Protein AF-A0A1Z5RJE6-F1 (afdb_monomer)

Sequence (119 aa):
MARGSETLDHILLGCCFSQEVWHLCLGRVHLNLDTRLGERSALEWWIHSRKAVPKFFRRGFDSYVLLVGWSLWKERNARTFQARATGAQRLAALIKDEANVWCEAGNGHLATLLARATA

Secondary structure (DSSP, 8-state):
-------HHIIIIISHHHHHHHHHHHHTTT-------SS--HHHHHHHHHHHS-GGGHHHHHHHHHHHHHHHHHHHHHHHHS-----HHHHHHHHHHHHHHHHHTT-HHHHHHHGGG--

Structure (mmCIF, N/CA/C/O backbone):
data_AF-A0A1Z5RJE6-F1
#
_entry.id   AF-A0A1Z5RJE6-F1
#
loop_
_atom_site.group_PDB
_atom_site.id
_atom_site.type_symbol
_atom_site.label_atom_id
_atom_site.label_alt_id
_atom_site.label_comp_id
_atom_site.label_asym_id
_atom_site.label_entity_id
_atom_site.label_seq_id
_atom_site.pdbx_PDB_ins_code
_atom_site.Cartn_x
_atom_site.Cartn_y
_atom_site.Cartn_z
_atom_site.occupancy
_atom_site.B_iso_or_equiv
_atom_site.auth_seq_id
_atom_site.auth_comp_id
_atom_site.auth_asym_id
_atom_site.auth_atom_id
_atom_site.pdbx_PDB_model_num
ATOM 1 N N . MET A 1 1 ? 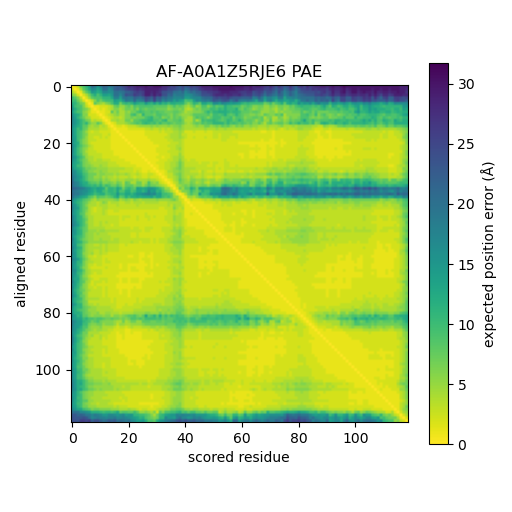-4.105 7.538 30.203 1.00 37.50 1 MET A N 1
ATOM 2 C CA . MET A 1 1 ? -3.598 6.964 28.937 1.00 37.50 1 MET A CA 1
ATOM 3 C C . MET A 1 1 ? -3.793 8.002 27.845 1.00 37.50 1 MET A C 1
ATOM 5 O O . MET A 1 1 ? -4.906 8.160 27.360 1.00 37.50 1 MET A O 1
ATOM 9 N N . ALA A 1 2 ? -2.763 8.798 27.557 1.00 32.44 2 ALA A N 1
ATOM 10 C CA . ALA A 1 2 ? -2.843 9.824 26.523 1.00 32.44 2 ALA A CA 1
ATOM 11 C C . ALA A 1 2 ? -3.042 9.141 25.162 1.00 32.44 2 ALA A C 1
ATOM 13 O O . ALA A 1 2 ? -2.237 8.296 24.773 1.00 32.44 2 ALA A O 1
ATOM 14 N N . ARG A 1 3 ? -4.130 9.475 24.460 1.00 45.09 3 ARG A N 1
ATOM 15 C CA . ARG A 1 3 ? -4.279 9.166 23.036 1.00 45.09 3 ARG A CA 1
ATOM 16 C C . ARG A 1 3 ? -3.180 9.952 22.321 1.00 45.09 3 ARG A C 1
ATOM 18 O O . ARG A 1 3 ? -3.306 11.165 22.184 1.00 45.09 3 ARG A O 1
ATOM 25 N N . GLY A 1 4 ? -2.074 9.293 21.971 1.00 50.75 4 GLY A N 1
ATOM 26 C CA . GLY A 1 4 ? -1.045 9.901 21.127 1.00 50.75 4 GLY A CA 1
ATOM 27 C C . GLY A 1 4 ? -1.708 10.434 19.860 1.00 50.75 4 GLY A C 1
ATOM 28 O O . GLY A 1 4 ? -2.640 9.800 19.361 1.00 50.75 4 GLY A O 1
ATOM 29 N N . SER A 1 5 ? -1.303 11.617 19.392 1.00 51.00 5 SER A N 1
ATOM 30 C CA . SER A 1 5 ? -1.891 12.208 18.190 1.00 51.00 5 SER A CA 1
ATOM 31 C C . SER A 1 5 ? -1.836 11.179 17.064 1.00 51.00 5 SER A C 1
ATOM 33 O O . SER A 1 5 ? -0.746 10.724 16.717 1.00 51.00 5 SER A O 1
ATOM 35 N N . GLU A 1 6 ? -2.989 10.779 16.528 1.00 58.91 6 GLU A N 1
ATOM 36 C CA . GLU A 1 6 ? -3.043 9.911 15.355 1.00 58.91 6 GLU A CA 1
ATOM 37 C C . GLU A 1 6 ? -2.470 10.684 14.170 1.00 58.91 6 GLU A C 1
ATOM 39 O O . GLU A 1 6 ? -3.170 11.425 13.483 1.00 58.91 6 GLU A O 1
ATOM 44 N N . THR A 1 7 ? -1.161 10.571 13.975 1.00 73.12 7 THR A N 1
ATOM 45 C CA . THR A 1 7 ? -0.483 11.155 12.829 1.00 73.12 7 THR A CA 1
ATOM 46 C C . THR A 1 7 ? -0.775 10.315 11.592 1.00 73.12 7 THR A C 1
ATOM 48 O O . THR A 1 7 ? -1.135 9.135 11.672 1.00 73.12 7 THR A O 1
ATOM 51 N N . LEU A 1 8 ? -0.597 10.921 10.420 1.00 74.38 8 LEU A N 1
ATOM 52 C CA . LEU A 1 8 ? -0.664 10.228 9.134 1.00 74.38 8 LEU A CA 1
ATOM 53 C C . LEU A 1 8 ? 0.224 8.967 9.131 1.00 74.38 8 LEU A C 1
ATOM 55 O O . LEU A 1 8 ? -0.173 7.938 8.590 1.00 74.38 8 LEU A O 1
ATOM 59 N N . ASP A 1 9 ? 1.358 9.007 9.831 1.00 79.50 9 ASP A N 1
ATOM 60 C CA . ASP A 1 9 ? 2.249 7.860 10.030 1.00 79.50 9 ASP A CA 1
ATOM 61 C C . ASP A 1 9 ? 1.564 6.717 10.790 1.00 79.50 9 ASP A C 1
ATOM 63 O O . ASP A 1 9 ? 1.599 5.563 10.353 1.00 79.50 9 ASP A O 1
ATOM 67 N N . HIS A 1 10 ? 0.869 7.027 11.890 1.00 73.44 10 HIS A N 1
ATOM 68 C CA . HIS A 1 10 ? 0.159 6.020 12.677 1.00 73.44 10 HIS A CA 1
ATOM 69 C C . HIS A 1 10 ? -0.956 5.337 11.873 1.00 73.44 10 HIS A C 1
ATOM 71 O O . HIS A 1 10 ? -1.086 4.111 11.909 1.00 73.44 10 HIS A O 1
ATOM 77 N N . ILE A 1 11 ? -1.720 6.119 11.105 1.00 74.38 11 ILE A N 1
ATOM 78 C CA . ILE A 1 11 ? -2.820 5.612 10.273 1.00 74.38 11 ILE A CA 1
ATOM 79 C C . ILE A 1 11 ? -2.281 4.744 9.133 1.00 74.38 11 ILE A C 1
ATOM 81 O O . ILE A 1 11 ? -2.808 3.660 8.877 1.00 74.38 11 ILE A O 1
ATOM 85 N N . LEU A 1 12 ? -1.234 5.196 8.443 1.00 77.94 12 LEU A N 1
ATOM 86 C CA . LEU A 1 12 ? -0.763 4.521 7.238 1.00 77.94 12 LEU A CA 1
ATOM 87 C C . LEU A 1 12 ? 0.111 3.306 7.524 1.00 77.94 12 LEU A C 1
ATOM 89 O O . LEU A 1 12 ? 0.038 2.348 6.765 1.00 77.94 12 LEU A O 1
ATOM 93 N N . LEU A 1 13 ? 0.930 3.312 8.574 1.00 76.44 13 LEU A N 1
ATOM 94 C CA . LEU A 1 13 ? 1.924 2.252 8.797 1.00 76.44 13 LEU A CA 1
ATOM 95 C C . LEU A 1 13 ? 2.101 1.871 10.280 1.00 76.44 13 LEU A C 1
ATOM 97 O O . LEU A 1 13 ? 2.708 0.843 10.582 1.00 76.44 13 LEU A O 1
ATOM 101 N N . GLY A 1 14 ? 1.603 2.680 11.220 1.00 77.00 14 GLY A N 1
ATOM 102 C CA . GLY A 1 14 ? 1.930 2.522 12.643 1.00 77.00 14 GLY A CA 1
ATOM 103 C C . GLY A 1 14 ? 1.070 1.519 13.403 1.00 77.00 14 GLY A C 1
ATOM 104 O O . GLY A 1 14 ? 1.519 0.998 14.420 1.00 77.00 14 GL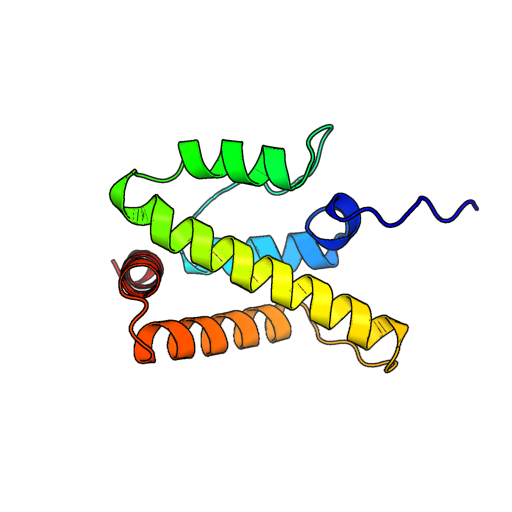Y A O 1
ATOM 105 N N . CYS A 1 15 ? -0.145 1.221 12.937 1.00 85.44 15 CYS A N 1
ATOM 106 C CA . CYS A 1 15 ? -0.996 0.215 13.577 1.00 85.44 15 CYS A CA 1
ATOM 107 C C . CYS A 1 15 ? -0.822 -1.183 12.955 1.00 85.44 15 CYS A C 1
ATOM 109 O O . CYS A 1 15 ? -0.590 -1.316 11.751 1.00 85.44 15 CYS A O 1
ATOM 111 N N . CYS A 1 16 ? -0.995 -2.239 13.762 1.00 88.25 16 CYS A N 1
ATOM 112 C CA . CYS A 1 16 ? -0.849 -3.634 13.320 1.00 88.25 16 CYS A CA 1
ATOM 113 C C . CYS A 1 16 ? -1.750 -3.970 12.123 1.00 88.25 16 CYS A C 1
ATOM 115 O O . CYS A 1 16 ? -1.338 -4.693 11.222 1.00 88.25 16 CYS A O 1
ATOM 117 N N . PHE A 1 17 ? -2.958 -3.398 12.090 1.00 90.56 17 PHE A N 1
ATOM 118 C CA . PHE A 1 17 ? -3.891 -3.574 10.979 1.00 90.56 17 PHE A CA 1
ATOM 119 C C . PHE A 1 17 ? -3.321 -3.033 9.662 1.00 90.56 17 PHE A C 1
ATOM 121 O O . PHE A 1 17 ? -3.336 -3.730 8.650 1.00 90.56 17 PHE A O 1
ATOM 128 N N . SER A 1 18 ? -2.776 -1.814 9.668 1.00 91.62 18 SER A N 1
ATOM 129 C CA . SER A 1 18 ? -2.164 -1.225 8.476 1.00 91.62 18 SER A CA 1
ATOM 130 C C . SER A 1 18 ? -0.944 -2.026 8.027 1.00 91.62 18 SER A C 1
ATOM 132 O O . SER A 1 18 ? -0.794 -2.282 6.836 1.00 91.62 18 SER A O 1
ATOM 134 N N . GLN A 1 19 ? -0.110 -2.485 8.965 1.00 91.00 19 GLN A N 1
ATOM 135 C CA . GLN A 1 19 ? 1.050 -3.329 8.654 1.00 91.00 19 GLN A CA 1
ATOM 136 C C . GLN A 1 19 ? 0.647 -4.653 7.999 1.00 91.00 19 GLN A C 1
ATOM 138 O O . GLN A 1 19 ? 1.263 -5.061 7.017 1.00 91.00 19 GLN A O 1
ATOM 143 N N . GLU A 1 20 ? -0.408 -5.302 8.493 1.00 94.00 20 GLU A N 1
ATOM 144 C CA . GLU A 1 20 ? -0.931 -6.535 7.903 1.00 94.00 20 GLU A CA 1
ATOM 145 C C . GLU A 1 20 ? -1.451 -6.299 6.477 1.00 94.00 20 GLU A C 1
ATOM 147 O O . GLU A 1 20 ? -1.114 -7.046 5.557 1.00 94.00 20 GLU A O 1
ATOM 152 N N . VAL A 1 21 ? -2.214 -5.223 6.258 1.00 95.69 21 VAL A N 1
ATOM 153 C CA . VAL A 1 21 ? -2.705 -4.851 4.921 1.00 95.69 21 VAL A CA 1
ATOM 154 C C . VAL A 1 21 ? -1.543 -4.581 3.969 1.00 95.69 21 VAL A C 1
ATOM 156 O O . VAL A 1 21 ? -1.553 -5.084 2.846 1.00 95.69 21 VAL A O 1
ATOM 159 N N . TRP A 1 22 ? -0.521 -3.843 4.408 1.00 94.94 22 TRP A N 1
ATOM 160 C CA . TRP A 1 22 ? 0.677 -3.613 3.606 1.00 94.94 22 TRP A CA 1
ATOM 161 C C . TRP A 1 22 ? 1.398 -4.906 3.261 1.00 94.94 22 TRP A C 1
ATOM 163 O O . TRP A 1 22 ? 1.745 -5.098 2.100 1.00 94.94 22 TRP A O 1
ATOM 173 N N . HIS A 1 23 ? 1.581 -5.804 4.227 1.00 93.62 23 HIS A N 1
ATOM 174 C CA . HIS A 1 23 ? 2.217 -7.094 3.990 1.00 93.62 23 HIS A CA 1
ATOM 175 C C . HIS A 1 23 ? 1.477 -7.890 2.904 1.00 93.62 23 HIS A C 1
ATOM 177 O O . HIS A 1 23 ? 2.088 -8.357 1.943 1.00 93.62 23 HIS A O 1
ATOM 183 N N . LEU A 1 24 ? 0.145 -7.958 2.992 1.00 95.50 24 LEU A N 1
ATOM 184 C CA . LEU A 1 24 ? -0.694 -8.616 1.988 1.00 95.50 24 LEU A CA 1
ATOM 185 C C . LEU A 1 24 ? -0.602 -7.928 0.618 1.00 95.50 24 LEU A C 1
ATOM 187 O O . LEU A 1 24 ? -0.453 -8.590 -0.408 1.00 95.50 24 LEU A O 1
ATOM 191 N N . CYS A 1 25 ? -0.682 -6.598 0.581 1.00 96.00 25 CYS A N 1
ATOM 192 C CA . CYS A 1 25 ? -0.636 -5.824 -0.656 1.00 96.00 25 CYS A CA 1
ATOM 193 C C . CYS A 1 25 ? 0.728 -5.898 -1.352 1.00 96.00 25 CYS A C 1
ATOM 195 O O . CYS A 1 25 ? 0.769 -6.023 -2.576 1.00 96.00 25 CYS A O 1
ATOM 197 N N . LEU A 1 26 ? 1.827 -5.836 -0.604 1.00 94.75 26 LEU A N 1
ATOM 198 C CA . LEU A 1 26 ? 3.189 -5.937 -1.126 1.00 94.75 26 LEU A CA 1
ATOM 199 C C . LEU A 1 26 ? 3.518 -7.362 -1.583 1.00 94.75 26 LEU A C 1
ATOM 201 O O . LEU A 1 26 ? 4.122 -7.536 -2.646 1.00 94.75 26 LEU A O 1
ATOM 205 N N . GLY A 1 27 ? 3.025 -8.370 -0.855 1.00 93.88 27 GLY A N 1
ATOM 206 C CA . GLY A 1 27 ? 3.103 -9.771 -1.261 1.00 93.88 27 GLY A CA 1
ATOM 207 C C . GLY A 1 27 ? 2.488 -10.009 -2.642 1.00 93.88 27 GLY A C 1
ATOM 208 O O . GLY A 1 27 ? 3.093 -10.682 -3.468 1.00 93.88 27 GLY A O 1
ATOM 209 N N . ARG A 1 28 ? 1.357 -9.364 -2.965 1.00 93.25 28 ARG A N 1
ATOM 210 C CA . ARG A 1 28 ? 0.705 -9.481 -4.289 1.00 93.25 28 ARG A CA 1
ATOM 211 C C . ARG A 1 28 ? 1.480 -8.902 -5.460 1.00 93.25 28 ARG A C 1
ATOM 213 O O . ARG A 1 28 ? 1.103 -9.163 -6.592 1.00 93.25 28 ARG A O 1
ATOM 220 N N . VAL A 1 29 ? 2.497 -8.090 -5.208 1.00 93.44 29 VAL A N 1
ATOM 221 C CA . VAL A 1 29 ? 3.364 -7.545 -6.259 1.00 93.44 29 VAL A CA 1
ATOM 222 C C . VAL A 1 29 ? 4.788 -8.068 -6.127 1.00 93.44 29 VAL A C 1
ATOM 224 O O . VAL A 1 29 ? 5.673 -7.518 -6.774 1.00 93.44 29 VAL A O 1
ATOM 227 N N . HIS A 1 30 ? 5.027 -9.092 -5.294 1.00 91.88 30 HIS A N 1
ATOM 228 C CA . HIS A 1 30 ? 6.336 -9.690 -4.984 1.00 91.88 30 HIS A CA 1
ATOM 229 C C . HIS A 1 30 ? 7.369 -8.678 -4.448 1.00 91.88 30 HIS A C 1
ATOM 231 O O . HIS A 1 30 ? 8.561 -8.739 -4.769 1.00 91.88 30 HIS A O 1
ATOM 237 N N . LEU A 1 31 ? 6.922 -7.661 -3.701 1.00 90.56 31 LEU A N 1
ATOM 238 C CA . LEU A 1 31 ? 7.803 -6.702 -3.026 1.00 90.56 31 LEU A CA 1
ATOM 239 C C . LEU A 1 31 ? 7.963 -7.101 -1.559 1.00 90.56 31 LEU A C 1
ATOM 241 O O . LEU A 1 31 ? 6.985 -7.161 -0.826 1.00 90.56 31 LEU A O 1
ATOM 245 N N . ASN A 1 32 ? 9.203 -7.296 -1.117 1.00 87.94 32 ASN A N 1
ATOM 246 C CA . ASN A 1 32 ? 9.534 -7.502 0.293 1.00 87.94 32 ASN A CA 1
ATOM 247 C C . ASN A 1 32 ? 10.114 -6.203 0.853 1.00 87.94 32 ASN A C 1
ATOM 249 O O . ASN A 1 32 ? 11.329 -6.035 0.934 1.00 87.94 32 ASN A O 1
ATOM 253 N N . LEU A 1 33 ? 9.233 -5.250 1.155 1.00 87.12 33 LEU A N 1
ATOM 254 C CA . LEU A 1 33 ? 9.606 -3.970 1.752 1.00 87.12 33 LEU A CA 1
ATOM 255 C C . LEU A 1 33 ? 9.277 -4.002 3.240 1.00 87.12 33 LEU A C 1
ATOM 257 O O . LEU A 1 33 ? 8.185 -4.420 3.623 1.00 87.12 33 LEU A O 1
ATOM 261 N N . ASP A 1 34 ? 10.209 -3.542 4.068 1.00 82.50 34 ASP A N 1
ATOM 262 C CA . ASP A 1 34 ? 9.948 -3.387 5.493 1.00 82.50 34 ASP A CA 1
ATOM 263 C C . ASP A 1 34 ? 8.994 -2.210 5.707 1.00 82.50 34 ASP A C 1
ATOM 265 O O . ASP A 1 34 ? 9.302 -1.076 5.341 1.00 82.50 34 ASP A O 1
ATOM 269 N N . THR A 1 35 ? 7.814 -2.493 6.252 1.00 77.56 35 THR A N 1
ATOM 270 C CA . THR A 1 35 ? 6.773 -1.501 6.555 1.00 77.56 35 THR A CA 1
ATOM 271 C C . THR A 1 35 ? 6.732 -1.127 8.028 1.00 77.56 35 THR A C 1
ATOM 273 O O . THR A 1 35 ? 5.845 -0.378 8.441 1.00 77.56 35 THR A O 1
ATOM 276 N N . ARG A 1 36 ? 7.655 -1.648 8.845 1.00 71.81 36 ARG A N 1
ATOM 277 C CA . ARG A 1 36 ? 7.773 -1.250 10.244 1.00 71.81 36 ARG A CA 1
ATOM 278 C C . ARG A 1 36 ? 8.303 0.178 10.290 1.00 71.81 36 ARG A C 1
ATOM 280 O O . ARG A 1 36 ? 9.451 0.450 9.940 1.00 71.81 36 ARG A O 1
ATOM 287 N N . LEU A 1 37 ? 7.454 1.101 10.734 1.00 64.31 37 LEU A N 1
ATOM 288 C CA . LEU A 1 37 ? 7.910 2.420 11.153 1.00 64.31 37 LEU A CA 1
ATOM 289 C C . LEU A 1 37 ? 8.770 2.223 12.405 1.00 64.31 37 LEU A C 1
ATOM 291 O O . LEU A 1 37 ? 8.252 1.935 13.481 1.00 64.31 37 LEU A O 1
ATOM 295 N N . GLY A 1 38 ? 10.087 2.320 12.250 1.00 66.56 38 GLY A N 1
ATOM 296 C CA . GLY A 1 38 ? 10.959 2.709 13.355 1.00 66.56 38 GLY A CA 1
ATOM 297 C C . GLY A 1 38 ? 10.768 4.204 13.630 1.00 66.56 38 GLY A C 1
ATOM 298 O O . GLY A 1 38 ? 9.656 4.669 13.846 1.00 66.56 38 GLY A O 1
ATOM 299 N N . GLU A 1 39 ? 11.842 4.982 13.519 1.00 57.19 39 GLU A N 1
ATOM 300 C CA . GLU A 1 39 ? 11.808 6.452 13.650 1.00 57.19 39 GLU A CA 1
ATOM 301 C C . GLU A 1 39 ? 11.394 7.200 12.366 1.00 57.19 39 GLU A C 1
ATOM 303 O O . GLU A 1 39 ? 11.406 8.425 12.330 1.00 57.19 39 GLU A O 1
ATOM 308 N N . ARG A 1 40 ? 11.068 6.489 11.280 1.00 67.81 40 ARG A N 1
ATOM 309 C CA . ARG A 1 40 ? 10.772 7.101 9.971 1.00 67.81 40 ARG A CA 1
ATOM 310 C C . ARG A 1 40 ? 9.296 7.461 9.862 1.00 67.81 40 ARG A C 1
ATOM 312 O O . ARG A 1 40 ? 8.467 6.728 10.378 1.00 67.81 40 ARG A O 1
ATOM 319 N N . SER A 1 41 ? 8.973 8.522 9.132 1.00 83.62 41 SER A N 1
ATOM 320 C CA . SER A 1 41 ? 7.614 8.861 8.686 1.00 83.62 41 SER A CA 1
ATOM 321 C C . SER A 1 41 ? 7.157 7.990 7.506 1.00 83.62 41 SER A C 1
ATOM 323 O O . SER A 1 41 ? 7.963 7.360 6.812 1.00 83.62 41 SER A O 1
ATOM 325 N N . ALA A 1 42 ? 5.856 7.988 7.210 1.00 84.00 42 ALA A N 1
ATOM 326 C CA . ALA A 1 42 ? 5.286 7.292 6.059 1.00 84.00 42 ALA A CA 1
ATOM 327 C C . ALA A 1 42 ? 5.833 7.812 4.724 1.00 84.00 42 ALA A C 1
ATOM 329 O O . ALA A 1 42 ? 6.052 7.033 3.792 1.00 84.00 42 ALA A O 1
ATOM 330 N N . LEU A 1 43 ? 6.104 9.116 4.637 1.00 86.88 43 LEU A N 1
ATOM 331 C CA . LEU A 1 43 ? 6.709 9.717 3.452 1.00 86.88 43 LEU A CA 1
ATOM 332 C C . LEU A 1 43 ? 8.163 9.262 3.275 1.00 86.88 43 LEU A C 1
ATOM 334 O O . LEU A 1 43 ? 8.565 8.891 2.171 1.00 86.88 43 LEU A O 1
ATOM 338 N N . GLU A 1 44 ? 8.948 9.245 4.352 1.00 88.75 44 GLU A N 1
ATOM 339 C CA . GLU A 1 44 ? 10.329 8.751 4.310 1.00 88.75 44 GLU A CA 1
ATOM 340 C C . GLU A 1 44 ? 10.386 7.266 3.961 1.00 88.75 44 GLU A C 1
ATOM 342 O O . GLU A 1 44 ? 11.219 6.859 3.146 1.00 88.75 44 GLU A O 1
ATOM 347 N N . TRP A 1 45 ? 9.476 6.463 4.520 1.00 90.00 45 TRP A N 1
ATOM 348 C CA . TRP A 1 45 ? 9.317 5.062 4.147 1.00 90.00 45 TRP A CA 1
ATOM 349 C C . TRP A 1 45 ? 9.026 4.909 2.653 1.00 90.00 45 TRP A C 1
ATOM 351 O O . TRP A 1 45 ? 9.687 4.107 1.991 1.00 90.00 45 TRP A O 1
ATOM 361 N N . TRP A 1 46 ? 8.097 5.692 2.098 1.00 92.19 46 TRP A N 1
ATOM 362 C CA . TRP A 1 46 ? 7.771 5.638 0.673 1.00 92.19 46 TRP A CA 1
ATOM 363 C C . TRP A 1 46 ? 8.990 6.006 -0.181 1.00 92.19 46 TRP A C 1
ATOM 365 O O . TRP A 1 46 ? 9.398 5.222 -1.042 1.00 92.19 46 TRP A O 1
ATOM 375 N N . ILE A 1 47 ? 9.633 7.147 0.082 1.00 92.38 47 ILE A N 1
ATOM 376 C CA . ILE A 1 47 ? 10.808 7.603 -0.678 1.00 92.38 47 ILE A CA 1
ATOM 377 C C . ILE A 1 47 ? 11.940 6.571 -0.609 1.00 92.38 47 ILE A C 1
ATOM 379 O O . ILE A 1 47 ? 12.595 6.300 -1.619 1.00 92.38 47 ILE A O 1
ATOM 383 N N . HIS A 1 48 ? 12.173 5.982 0.563 1.00 91.81 48 HIS A N 1
ATOM 384 C CA . HIS A 1 48 ? 13.185 4.950 0.752 1.00 91.81 48 HIS A CA 1
ATOM 385 C C . HIS A 1 48 ? 12.833 3.664 -0.006 1.00 91.81 48 HIS A C 1
ATOM 387 O O . HIS A 1 48 ? 13.635 3.184 -0.809 1.00 91.81 48 HIS A O 1
ATOM 393 N N . SER A 1 49 ? 11.614 3.156 0.169 1.00 92.06 49 SER A N 1
ATOM 394 C CA . SER A 1 49 ? 11.109 1.952 -0.498 1.00 92.06 49 SER A CA 1
ATOM 395 C C . SER A 1 49 ? 11.154 2.073 -2.017 1.00 92.06 49 SER A C 1
ATOM 397 O O . SER A 1 49 ? 11.585 1.157 -2.716 1.00 92.06 49 SER A O 1
ATOM 399 N N . ARG A 1 50 ? 10.812 3.251 -2.546 1.00 94.75 50 ARG A N 1
ATOM 400 C CA . ARG A 1 50 ? 10.872 3.552 -3.979 1.00 94.75 50 ARG A CA 1
ATOM 401 C C . ARG A 1 50 ? 12.271 3.357 -4.567 1.00 94.75 50 ARG A C 1
ATOM 403 O O . ARG A 1 50 ? 12.392 3.003 -5.740 1.00 94.75 50 ARG A O 1
ATOM 410 N N . LYS A 1 51 ? 13.337 3.580 -3.787 1.00 93.00 51 LYS A N 1
ATOM 411 C CA . LYS A 1 51 ? 14.721 3.366 -4.248 1.00 93.00 51 LYS A CA 1
ATOM 412 C C . LYS A 1 51 ? 15.030 1.881 -4.452 1.00 93.00 51 LYS A C 1
ATOM 414 O O . LYS A 1 51 ? 15.739 1.571 -5.407 1.00 93.00 51 LYS A O 1
ATOM 419 N N . ALA A 1 52 ? 14.453 1.000 -3.632 1.00 91.31 52 ALA A N 1
ATOM 420 C CA . ALA A 1 52 ? 14.588 -0.454 -3.747 1.00 91.31 52 ALA A CA 1
ATOM 421 C C . ALA A 1 52 ? 13.768 -1.053 -4.908 1.00 91.31 52 ALA A C 1
ATOM 423 O O . ALA A 1 52 ? 14.052 -2.155 -5.370 1.00 91.31 52 ALA A O 1
ATOM 424 N N . VAL A 1 53 ? 12.773 -0.323 -5.421 1.00 93.44 53 VAL A N 1
ATOM 425 C CA . VAL A 1 53 ? 11.986 -0.735 -6.590 1.00 93.44 53 VAL A CA 1
ATOM 426 C C . VAL A 1 53 ? 12.755 -0.425 -7.890 1.00 93.44 53 VAL A C 1
ATOM 428 O 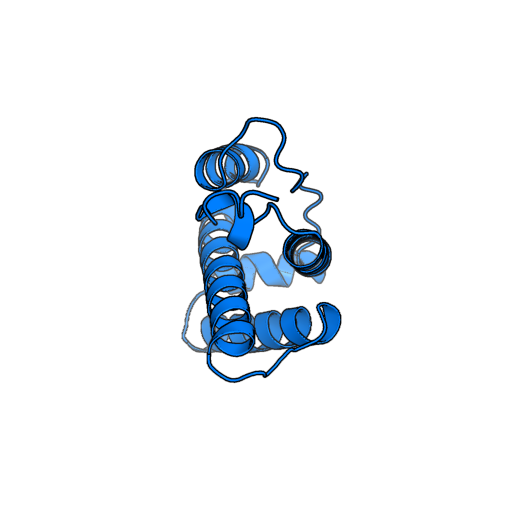O . VAL A 1 53 ? 13.222 0.714 -8.063 1.00 93.44 53 VAL A O 1
ATOM 431 N N . PRO A 1 54 ? 12.866 -1.377 -8.845 1.00 94.31 54 PRO A N 1
ATOM 432 C CA . PRO A 1 54 ? 13.495 -1.125 -10.142 1.00 94.31 54 PRO A CA 1
ATOM 433 C C . PRO A 1 54 ? 12.850 0.061 -10.862 1.00 94.31 54 PRO A C 1
ATOM 435 O O . PRO A 1 54 ? 11.630 0.219 -10.834 1.00 94.31 54 PRO A O 1
ATOM 438 N N . LYS A 1 55 ? 13.661 0.889 -11.539 1.00 94.56 55 LYS A N 1
ATOM 439 C CA . LYS A 1 55 ? 13.229 2.177 -12.126 1.00 94.56 55 LYS A CA 1
ATOM 440 C C . LYS A 1 55 ? 11.954 2.059 -12.969 1.00 94.56 55 LYS A C 1
ATOM 442 O O . LYS A 1 55 ? 11.094 2.929 -12.877 1.00 94.56 55 LYS A O 1
ATOM 447 N N . PHE A 1 56 ? 11.836 0.972 -13.728 1.00 94.75 56 PHE A N 1
ATOM 448 C CA . PHE A 1 56 ? 10.689 0.657 -14.576 1.00 94.75 56 PHE A CA 1
ATOM 449 C C . PHE A 1 56 ? 9.360 0.552 -13.802 1.00 94.75 56 PHE A C 1
ATOM 451 O O . PHE A 1 56 ? 8.346 1.074 -14.254 1.00 94.75 56 PHE A O 1
ATOM 458 N N . PHE A 1 57 ? 9.369 -0.022 -12.596 1.00 96.25 57 PHE A N 1
ATOM 459 C CA . PHE A 1 57 ? 8.164 -0.246 -11.786 1.00 96.25 57 PHE A CA 1
ATOM 460 C C . PHE A 1 57 ? 7.814 0.918 -10.847 1.00 96.25 57 PHE A C 1
ATOM 462 O O . PHE A 1 57 ? 6.737 0.925 -10.257 1.00 96.25 57 PHE A O 1
ATOM 469 N N . ARG A 1 58 ? 8.689 1.924 -10.696 1.00 96.19 58 ARG A N 1
ATOM 470 C CA . ARG A 1 58 ? 8.527 2.982 -9.678 1.00 96.19 58 ARG A CA 1
ATOM 471 C C . ARG A 1 58 ? 7.233 3.782 -9.816 1.00 96.19 58 ARG A C 1
ATOM 473 O O . ARG A 1 58 ? 6.614 4.072 -8.804 1.00 96.19 58 ARG A O 1
ATOM 480 N N . ARG A 1 59 ? 6.802 4.114 -11.040 1.00 96.94 59 ARG A N 1
ATOM 481 C CA . ARG A 1 59 ? 5.547 4.868 -11.249 1.00 96.94 59 ARG A CA 1
ATOM 482 C C . ARG A 1 59 ? 4.320 4.049 -10.843 1.00 96.94 59 ARG A C 1
ATOM 484 O O . ARG A 1 59 ? 3.435 4.581 -10.187 1.00 96.94 59 ARG A O 1
ATOM 491 N N . GLY A 1 60 ? 4.299 2.759 -11.183 1.00 97.25 60 GLY A N 1
ATOM 492 C CA . GLY A 1 60 ? 3.239 1.849 -10.747 1.00 97.25 60 GLY A CA 1
ATOM 493 C C . GLY A 1 60 ? 3.238 1.682 -9.231 1.00 97.25 60 GLY A C 1
ATOM 494 O O . GLY A 1 60 ? 2.182 1.711 -8.610 1.00 97.25 60 GLY A O 1
ATOM 495 N N . PHE A 1 61 ? 4.427 1.581 -8.629 1.00 96.94 61 PHE A N 1
ATOM 496 C CA . PHE A 1 61 ? 4.586 1.516 -7.177 1.00 96.94 61 PHE A CA 1
ATOM 497 C C . PHE A 1 61 ? 4.044 2.769 -6.485 1.00 96.94 61 PHE A C 1
ATOM 499 O O . PHE A 1 61 ? 3.298 2.640 -5.524 1.00 96.94 61 PHE A O 1
ATOM 506 N N . ASP A 1 62 ? 4.338 3.964 -7.001 1.00 97.25 62 ASP A N 1
ATOM 507 C CA . ASP A 1 62 ? 3.807 5.220 -6.460 1.00 97.25 62 ASP A CA 1
ATOM 508 C C . ASP A 1 62 ? 2.268 5.257 -6.507 1.00 97.25 62 ASP A C 1
ATOM 510 O O . ASP A 1 62 ? 1.628 5.594 -5.511 1.00 97.25 62 ASP A O 1
ATOM 514 N N . SER A 1 63 ? 1.659 4.855 -7.632 1.00 97.62 63 SER A N 1
ATOM 515 C CA . SER A 1 63 ? 0.196 4.731 -7.736 1.00 97.62 63 SER A CA 1
ATOM 516 C C . SER A 1 63 ? -0.369 3.717 -6.742 1.00 97.62 63 SER A C 1
ATOM 518 O O . SER A 1 63 ? -1.393 3.975 -6.113 1.00 97.62 63 SER A O 1
ATOM 520 N N . TYR A 1 64 ? 0.304 2.579 -6.577 1.00 97.12 64 TYR A N 1
ATOM 521 C CA . TYR A 1 64 ? -0.122 1.536 -5.653 1.00 97.12 64 TYR A CA 1
ATOM 522 C C . TYR A 1 64 ? -0.027 1.991 -4.193 1.00 97.12 64 TYR A C 1
ATOM 524 O O . TYR A 1 64 ? -0.949 1.750 -3.416 1.00 97.12 64 TYR A O 1
ATOM 532 N N . VAL A 1 65 ? 1.037 2.715 -3.827 1.00 95.69 65 VAL A N 1
ATOM 533 C CA . VAL A 1 65 ? 1.197 3.278 -2.481 1.00 95.69 65 VAL A CA 1
ATOM 534 C C . VAL A 1 65 ? 0.073 4.260 -2.160 1.00 95.69 65 VAL A C 1
ATOM 536 O O . VAL A 1 65 ? -0.526 4.172 -1.087 1.00 95.69 65 VAL A O 1
ATOM 539 N N . LEU A 1 66 ? -0.259 5.149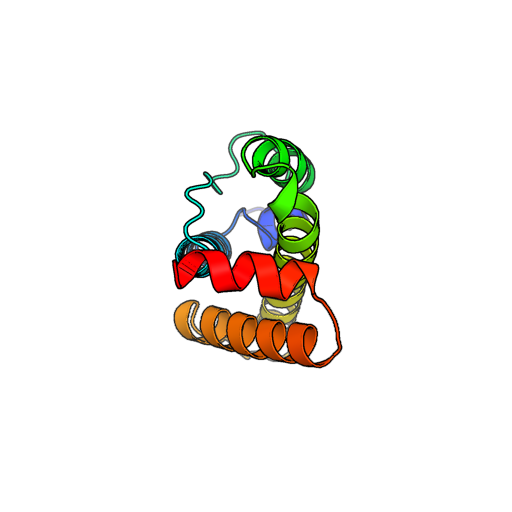 -3.101 1.00 96.19 66 LEU A N 1
ATOM 540 C CA . LEU A 1 66 ? -1.380 6.081 -2.957 1.00 96.19 66 LEU A CA 1
ATOM 541 C C . LEU A 1 66 ? -2.714 5.352 -2.773 1.00 96.19 66 LEU A C 1
ATOM 543 O O . LEU A 1 66 ? -3.489 5.710 -1.887 1.00 96.19 66 LEU A O 1
ATOM 547 N N . LEU A 1 67 ? -2.969 4.312 -3.568 1.00 97.69 67 LEU A N 1
ATOM 548 C CA . LEU A 1 67 ? -4.196 3.523 -3.486 1.00 97.69 67 LEU A CA 1
ATOM 549 C C . LEU A 1 67 ? -4.342 2.812 -2.131 1.00 97.69 67 LEU A C 1
ATOM 551 O O . LEU A 1 67 ? -5.403 2.881 -1.499 1.00 97.69 67 LEU A O 1
ATOM 555 N N . VAL A 1 68 ? -3.285 2.139 -1.669 1.00 96.12 68 VAL A N 1
ATOM 556 C CA . VAL A 1 68 ? -3.284 1.453 -0.369 1.00 96.12 68 VAL A CA 1
ATOM 557 C C . VAL A 1 68 ? -3.464 2.471 0.756 1.00 96.12 68 VAL A C 1
ATOM 559 O O . VAL A 1 68 ? -4.328 2.284 1.614 1.00 96.12 68 VAL A O 1
ATOM 562 N N . GLY A 1 69 ? -2.718 3.579 0.723 1.00 94.31 69 GLY A N 1
ATOM 563 C CA . GLY A 1 69 ? -2.803 4.614 1.750 1.00 94.31 69 GLY A CA 1
ATOM 564 C C . GLY A 1 69 ? -4.184 5.265 1.829 1.00 94.31 69 GLY A C 1
ATOM 565 O O . GLY A 1 69 ? -4.749 5.401 2.916 1.00 94.31 69 GLY A O 1
ATOM 566 N N . TRP A 1 70 ? -4.787 5.576 0.681 1.00 95.31 70 TRP A N 1
ATOM 567 C CA . TRP A 1 70 ? -6.159 6.077 0.608 1.00 95.31 70 TRP A CA 1
ATOM 568 C C . TRP A 1 70 ? -7.173 5.080 1.175 1.00 95.31 70 TRP A C 1
ATOM 570 O O . TRP A 1 70 ? -8.093 5.451 1.906 1.00 95.31 70 TRP A O 1
ATOM 580 N N . SER A 1 71 ? -7.001 3.795 0.872 1.00 96.69 71 SER A N 1
ATOM 581 C CA . SER A 1 71 ? -7.896 2.738 1.347 1.00 96.69 71 SER A CA 1
ATOM 582 C C . SER A 1 71 ? -7.804 2.534 2.859 1.00 96.69 71 SER A C 1
ATOM 584 O O . SER A 1 71 ? -8.837 2.395 3.513 1.00 96.69 71 SER A O 1
ATOM 586 N N . LEU A 1 72 ? -6.597 2.594 3.430 1.00 94.25 72 LEU A N 1
ATOM 587 C CA . LEU A 1 72 ? -6.379 2.560 4.880 1.00 94.25 72 LEU A CA 1
ATOM 588 C C . LEU A 1 72 ? -7.014 3.763 5.580 1.00 94.25 72 LEU A C 1
ATOM 590 O O . LEU A 1 72 ? -7.690 3.601 6.598 1.00 94.25 72 LEU A O 1
ATOM 594 N N . TRP A 1 73 ? -6.865 4.958 5.007 1.00 92.69 73 TRP A N 1
ATOM 59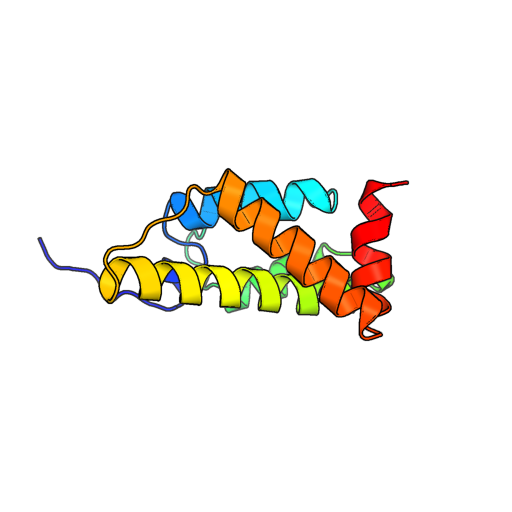5 C CA . TRP A 1 73 ? -7.510 6.160 5.528 1.00 92.69 73 TRP A CA 1
ATOM 596 C C . TRP A 1 73 ? -9.044 6.043 5.510 1.00 92.69 73 TRP A C 1
ATOM 598 O O . TRP A 1 73 ? -9.698 6.297 6.524 1.00 92.69 73 TRP A O 1
ATOM 608 N N . LYS A 1 74 ? -9.631 5.572 4.397 1.00 93.56 74 LYS A N 1
ATOM 609 C CA . LYS A 1 74 ? -11.080 5.317 4.298 1.00 93.56 74 LYS A CA 1
ATOM 610 C C . LYS A 1 74 ? -11.562 4.288 5.322 1.00 93.56 74 LYS A C 1
ATOM 612 O O . LYS A 1 74 ? -12.598 4.497 5.949 1.00 93.56 74 LYS A O 1
ATOM 617 N N . GLU A 1 75 ? -10.828 3.193 5.505 1.00 94.56 75 GLU A N 1
ATOM 618 C CA . GLU A 1 75 ? -11.161 2.157 6.487 1.00 94.56 75 GLU A CA 1
ATOM 619 C C . GLU A 1 75 ? -11.125 2.711 7.920 1.00 94.56 75 GLU A C 1
ATOM 621 O O . GLU A 1 75 ? -12.050 2.467 8.696 1.00 94.56 75 GLU A O 1
ATOM 626 N N . ARG A 1 76 ? -10.112 3.514 8.274 1.00 90.25 76 ARG A N 1
ATOM 627 C CA . ARG A 1 76 ? -10.042 4.170 9.590 1.00 90.25 76 ARG A CA 1
ATOM 628 C C . ARG A 1 76 ? -11.249 5.078 9.823 1.00 90.25 76 ARG A C 1
ATOM 630 O O . ARG A 1 76 ? -11.852 5.015 10.895 1.00 90.25 76 ARG A O 1
ATOM 637 N N . ASN A 1 77 ? -11.631 5.868 8.822 1.00 91.00 77 ASN A N 1
ATOM 638 C CA . ASN A 1 77 ? -12.805 6.734 8.907 1.00 91.00 77 ASN A CA 1
ATOM 639 C C . ASN A 1 77 ? -14.103 5.937 9.062 1.00 91.00 77 ASN A C 1
ATOM 641 O O . ASN A 1 77 ? -14.933 6.291 9.895 1.00 91.00 77 ASN A O 1
ATOM 645 N N . ALA A 1 78 ? -14.273 4.841 8.322 1.00 92.31 78 ALA A N 1
ATOM 646 C CA . ALA A 1 78 ? -15.443 3.978 8.464 1.00 92.31 78 ALA A CA 1
ATOM 647 C C . ALA A 1 78 ? -15.537 3.366 9.875 1.00 92.31 78 ALA A C 1
ATOM 649 O O . ALA A 1 78 ? -16.616 3.341 10.468 1.00 92.31 78 ALA A O 1
ATOM 650 N N . ARG A 1 79 ? -14.406 2.956 10.461 1.00 90.31 79 ARG A N 1
ATOM 651 C CA . ARG A 1 79 ? -14.363 2.431 11.836 1.00 90.31 79 ARG A CA 1
ATOM 652 C C . ARG A 1 79 ? -14.772 3.468 12.869 1.00 90.31 79 ARG A C 1
ATOM 654 O O . ARG A 1 79 ? -15.522 3.145 13.783 1.00 90.31 79 ARG A O 1
ATOM 661 N N . THR A 1 80 ? -14.279 4.695 12.727 1.00 88.19 80 THR A N 1
ATOM 662 C CA . THR A 1 80 ? -14.518 5.769 13.699 1.00 88.19 80 THR A CA 1
ATOM 663 C C . THR A 1 80 ? -15.909 6.384 13.556 1.00 88.19 80 THR A C 1
ATOM 665 O O . THR A 1 80 ? -16.578 6.601 14.559 1.00 88.19 80 THR A O 1
ATOM 668 N N . PHE A 1 81 ? -16.351 6.665 12.328 1.00 88.50 81 PHE A N 1
ATOM 669 C CA . PHE A 1 81 ? -17.558 7.460 12.074 1.00 88.50 81 PHE A CA 1
ATOM 670 C C . PHE A 1 81 ? -18.779 6.634 11.665 1.00 88.50 81 PHE A C 1
ATOM 672 O O . PHE A 1 81 ? -19.896 7.129 11.756 1.00 88.50 81 PHE A O 1
ATOM 679 N N . GLN A 1 82 ? -18.590 5.394 11.204 1.00 91.19 82 GLN A N 1
ATOM 680 C CA . GLN A 1 82 ? -19.679 4.534 10.714 1.00 91.19 82 GLN A CA 1
ATOM 681 C C . GLN A 1 82 ? -19.796 3.221 11.499 1.00 91.19 82 GLN A C 1
ATOM 683 O O . GLN A 1 82 ? -20.609 2.376 11.138 1.00 91.19 82 GLN A O 1
ATOM 688 N N . ALA A 1 83 ? -18.960 3.019 12.528 1.00 88.31 83 ALA A N 1
ATOM 689 C CA . ALA A 1 83 ? -18.863 1.777 13.299 1.00 88.31 83 ALA A CA 1
ATOM 690 C C . ALA A 1 83 ? -18.714 0.509 12.427 1.00 88.31 83 ALA A C 1
ATOM 692 O O . ALA A 1 83 ? -19.090 -0.590 12.834 1.00 88.31 83 ALA A O 1
ATOM 693 N N . ARG A 1 84 ? -18.149 0.649 11.219 1.00 87.88 84 ARG A N 1
ATOM 694 C CA . ARG A 1 84 ? -17.938 -0.451 10.272 1.00 87.88 84 ARG A CA 1
ATOM 695 C C . ARG A 1 84 ? -16.459 -0.796 10.203 1.00 87.88 84 ARG A C 1
ATOM 697 O O . ARG A 1 84 ? -15.634 0.083 9.976 1.00 87.88 84 ARG A O 1
ATOM 704 N N . ALA A 1 85 ? -16.134 -2.076 10.346 1.00 90.06 85 ALA A N 1
ATOM 705 C CA . ALA A 1 85 ? -14.768 -2.575 10.263 1.00 90.06 85 ALA A CA 1
ATOM 706 C C . ALA A 1 85 ? -14.675 -3.762 9.299 1.00 90.06 85 ALA A C 1
ATOM 708 O O . ALA A 1 85 ? -15.491 -4.681 9.339 1.00 90.06 85 ALA A O 1
ATOM 709 N N . THR A 1 86 ? -13.646 -3.748 8.463 1.00 94.50 86 THR A N 1
ATOM 710 C CA . THR A 1 86 ? -13.306 -4.794 7.499 1.00 94.50 86 THR A CA 1
ATOM 711 C C . THR A 1 86 ? -12.034 -5.516 7.946 1.00 94.50 86 THR A C 1
ATOM 713 O O . THR A 1 86 ? -11.079 -4.880 8.379 1.00 94.50 86 THR A O 1
ATOM 716 N N . GLY A 1 87 ? -11.960 -6.842 7.821 1.00 96.12 87 GLY A N 1
ATOM 717 C CA . GLY A 1 87 ? -10.708 -7.573 8.071 1.00 96.12 87 GLY A CA 1
ATOM 718 C C . GLY A 1 87 ? -9.596 -7.197 7.078 1.00 96.12 87 GLY A C 1
ATOM 719 O O . GLY A 1 87 ? -9.887 -6.832 5.938 1.00 96.12 87 GLY A O 1
ATOM 720 N N . ALA A 1 88 ? -8.325 -7.323 7.478 1.00 96.38 88 ALA A N 1
ATOM 721 C CA . ALA A 1 88 ? -7.175 -6.927 6.654 1.00 96.38 88 ALA A CA 1
ATOM 722 C C . ALA A 1 88 ? -7.139 -7.676 5.311 1.00 96.38 88 ALA A C 1
ATOM 724 O O . ALA A 1 88 ? -7.014 -7.056 4.259 1.00 96.38 88 ALA A O 1
ATOM 725 N N . GLN A 1 89 ? -7.375 -8.992 5.336 1.00 97.19 89 GLN A N 1
ATOM 726 C CA . GLN A 1 89 ? -7.541 -9.844 4.148 1.00 97.19 89 GLN A CA 1
ATOM 727 C C . GLN A 1 89 ? -8.582 -9.290 3.166 1.00 97.19 89 GLN A C 1
ATOM 729 O O . GLN A 1 89 ? -8.320 -9.161 1.968 1.00 97.19 89 GLN A O 1
ATOM 734 N N . ARG A 1 90 ? -9.761 -8.919 3.680 1.00 97.69 90 ARG A N 1
ATOM 735 C CA . ARG A 1 90 ? -10.860 -8.403 2.861 1.00 97.69 90 ARG A CA 1
ATOM 736 C C . ARG A 1 90 ? -10.549 -7.013 2.315 1.00 97.69 90 ARG A C 1
ATOM 738 O O . ARG A 1 90 ? -10.794 -6.783 1.136 1.00 97.69 90 ARG A O 1
ATOM 745 N N . LEU A 1 91 ? -9.977 -6.113 3.117 1.00 97.81 91 LEU A N 1
ATOM 746 C CA . LEU A 1 91 ? -9.552 -4.797 2.632 1.00 97.81 91 LEU A CA 1
ATOM 747 C C . LEU A 1 91 ? -8.477 -4.928 1.550 1.00 97.81 91 LEU A C 1
ATOM 749 O O . LEU A 1 91 ? -8.554 -4.277 0.514 1.00 97.81 91 LEU A O 1
ATOM 753 N N . ALA A 1 92 ? -7.511 -5.820 1.753 1.00 97.75 92 ALA A N 1
ATOM 754 C CA . ALA A 1 92 ? -6.472 -6.088 0.779 1.00 97.75 92 ALA A CA 1
ATOM 755 C C . ALA A 1 92 ? -7.068 -6.629 -0.537 1.00 97.75 92 ALA A C 1
ATOM 757 O O . ALA A 1 92 ? -6.572 -6.275 -1.603 1.00 97.75 92 ALA A O 1
ATOM 758 N N . ALA A 1 93 ? -8.106 -7.472 -0.488 1.00 97.75 93 ALA A N 1
ATOM 759 C CA . ALA A 1 93 ? -8.813 -7.925 -1.689 1.00 97.75 93 ALA A CA 1
ATOM 760 C C . ALA A 1 93 ? -9.516 -6.761 -2.411 1.00 97.75 93 ALA A C 1
ATOM 762 O O . ALA A 1 93 ? -9.322 -6.596 -3.609 1.00 97.75 93 ALA A O 1
ATOM 763 N N . LEU A 1 94 ? -10.214 -5.888 -1.676 1.00 98.12 94 LEU A N 1
ATOM 764 C CA . LEU A 1 94 ? -10.851 -4.693 -2.249 1.00 98.12 94 LEU A CA 1
ATOM 765 C C . LEU A 1 94 ? -9.836 -3.744 -2.905 1.00 98.12 94 LEU A C 1
ATOM 767 O O . LEU A 1 94 ? -10.109 -3.187 -3.960 1.00 98.12 94 LEU A O 1
ATOM 771 N N . ILE A 1 95 ? -8.648 -3.586 -2.311 1.00 98.25 95 ILE A N 1
ATOM 772 C CA . ILE A 1 95 ? -7.550 -2.808 -2.905 1.00 98.25 95 ILE A CA 1
ATOM 773 C C . ILE A 1 95 ? -7.094 -3.421 -4.232 1.00 98.25 95 ILE A C 1
ATOM 775 O O . ILE A 1 95 ? -6.803 -2.688 -5.171 1.00 98.25 95 ILE A O 1
ATOM 779 N N . LYS A 1 96 ? -7.015 -4.755 -4.322 1.00 97.06 96 LYS A N 1
ATOM 780 C CA . LYS A 1 96 ? -6.663 -5.441 -5.571 1.00 97.06 96 LYS A CA 1
ATOM 781 C C . LYS A 1 96 ? -7.721 -5.184 -6.645 1.00 97.06 96 LYS A C 1
ATOM 783 O O . LYS A 1 96 ? -7.358 -4.867 -7.772 1.00 97.06 96 LYS A O 1
ATOM 788 N N . ASP A 1 97 ? -8.996 -5.306 -6.293 1.00 97.81 97 ASP A N 1
ATOM 789 C CA . ASP A 1 97 ? -10.096 -5.080 -7.232 1.00 97.81 97 ASP A CA 1
ATOM 790 C C . ASP A 1 97 ? -10.083 -3.629 -7.741 1.00 97.81 97 ASP A C 1
ATOM 792 O O . ASP A 1 97 ? -10.114 -3.398 -8.946 1.00 97.81 97 ASP A O 1
ATOM 796 N N . GLU A 1 98 ? -9.901 -2.654 -6.848 1.00 98.31 98 GLU A N 1
ATOM 797 C CA . GLU A 1 98 ? -9.750 -1.238 -7.212 1.00 98.31 98 GLU A CA 1
ATOM 798 C C . GLU A 1 98 ? -8.506 -0.993 -8.08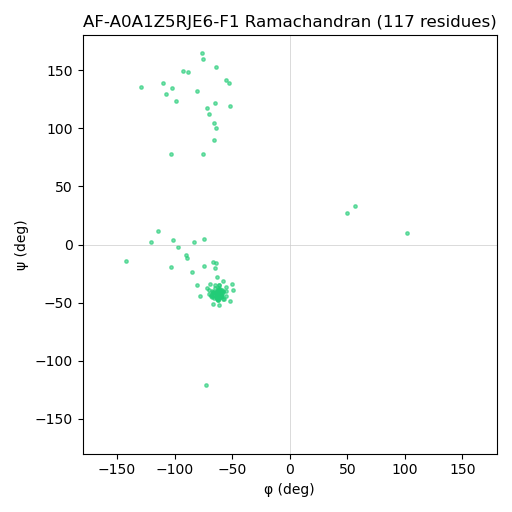7 1.00 98.31 98 GLU A C 1
ATOM 800 O O . GLU A 1 98 ? -8.559 -0.237 -9.055 1.00 98.31 98 GLU A O 1
ATOM 805 N N . ALA A 1 99 ? -7.385 -1.666 -7.804 1.00 97.50 99 ALA A N 1
ATOM 806 C CA . ALA A 1 99 ? -6.183 -1.575 -8.629 1.00 97.50 99 ALA A CA 1
ATOM 807 C C . ALA A 1 99 ? -6.429 -2.092 -10.056 1.00 97.50 99 ALA A C 1
ATOM 809 O O . ALA A 1 99 ? -5.919 -1.502 -11.009 1.00 97.50 99 ALA A O 1
ATOM 810 N N . ASN A 1 100 ? -7.224 -3.154 -10.217 1.00 96.88 100 ASN A N 1
ATOM 811 C CA . ASN A 1 100 ? -7.620 -3.660 -11.532 1.00 96.88 100 ASN A CA 1
ATOM 812 C C . ASN A 1 100 ? -8.503 -2.647 -12.270 1.00 96.88 100 ASN A C 1
ATOM 814 O O . ASN A 1 100 ? -8.229 -2.357 -13.431 1.00 96.88 100 ASN A O 1
ATOM 818 N N . VAL A 1 101 ? -9.467 -2.025 -11.583 1.00 98.12 101 VAL A N 1
ATOM 819 C CA . VAL A 1 101 ? -10.291 -0.944 -12.157 1.00 98.12 101 VAL A CA 1
ATOM 820 C C . VAL A 1 101 ? -9.417 0.217 -12.643 1.00 98.12 101 VAL A C 1
ATOM 822 O O . VAL A 1 101 ? -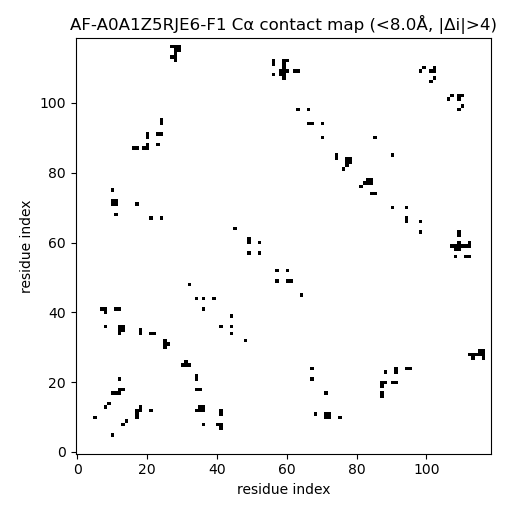9.625 0.744 -13.732 1.00 98.12 101 VAL A O 1
ATOM 825 N N . TRP A 1 102 ? -8.381 0.599 -11.889 1.00 97.75 102 TRP A N 1
ATOM 826 C CA . TRP A 1 102 ? -7.442 1.642 -12.324 1.00 97.75 102 TRP A CA 1
ATOM 827 C C . TRP A 1 102 ? -6.644 1.227 -13.566 1.00 97.75 102 TRP A C 1
ATOM 829 O O . TRP A 1 102 ? -6.340 2.072 -14.410 1.00 97.75 102 TRP A O 1
ATOM 839 N N . CYS A 1 103 ? -6.297 -0.056 -13.691 1.00 97.12 103 CYS A N 1
ATOM 840 C CA . CYS A 1 103 ? -5.646 -0.590 -14.888 1.00 97.12 103 CYS A CA 1
ATOM 841 C C . CYS A 1 103 ? -6.575 -0.521 -16.105 1.00 97.12 103 CYS A C 1
ATOM 843 O O . CYS A 1 103 ? -6.151 -0.047 -17.158 1.00 97.12 103 CYS A O 1
ATOM 845 N N . GLU A 1 104 ? -7.835 -0.930 -15.948 1.00 96.88 104 GLU A N 1
ATOM 846 C CA . GLU A 1 104 ? -8.871 -0.851 -16.987 1.00 96.88 104 GLU A CA 1
ATOM 847 C C . GLU A 1 104 ? -9.145 0.599 -17.411 1.00 96.88 104 GLU A C 1
ATOM 849 O O . GLU A 1 104 ? -9.332 0.879 -18.592 1.00 96.88 104 GLU A O 1
ATOM 854 N N . ALA A 1 105 ? -9.058 1.543 -16.471 1.00 97.19 105 ALA A N 1
ATOM 855 C CA . ALA A 1 105 ? -9.142 2.979 -16.731 1.00 97.19 105 ALA A CA 1
ATOM 856 C C . ALA A 1 105 ? -7.875 3.581 -17.384 1.00 97.19 105 ALA A C 1
ATOM 858 O O . ALA A 1 105 ? -7.795 4.795 -17.571 1.00 97.19 105 ALA A O 1
ATOM 859 N N . GLY A 1 106 ? -6.876 2.762 -17.735 1.00 96.44 106 GLY A N 1
ATOM 860 C CA . GLY A 1 106 ? -5.699 3.178 -18.502 1.00 96.44 106 GLY A CA 1
ATOM 861 C C . GLY A 1 106 ? -4.421 3.404 -17.688 1.00 96.44 106 GLY A C 1
ATOM 862 O O . GLY A 1 106 ? -3.435 3.906 -18.235 1.00 96.44 106 GLY A O 1
ATOM 863 N N . ASN A 1 107 ? -4.365 3.026 -16.404 1.00 95.94 107 ASN A N 1
ATOM 864 C CA . ASN A 1 107 ? -3.121 3.100 -15.630 1.00 95.94 107 ASN A CA 1
ATOM 865 C C . ASN A 1 107 ? -2.140 1.968 -16.006 1.0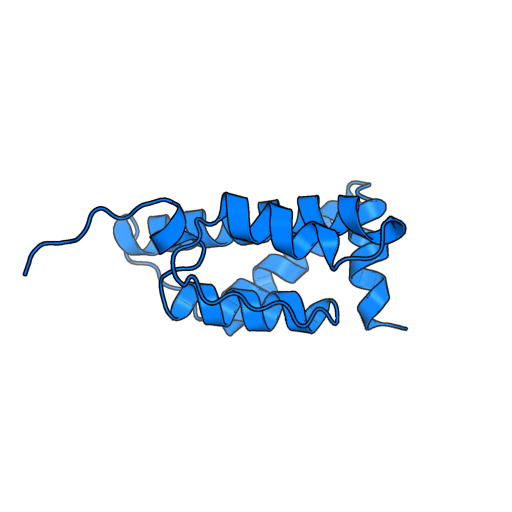0 95.94 107 ASN A C 1
ATOM 867 O O . ASN A 1 107 ? -1.957 0.992 -15.276 1.00 95.94 107 ASN A O 1
ATOM 871 N N . GLY A 1 108 ? -1.457 2.121 -17.145 1.00 96.00 108 GLY A N 1
ATOM 872 C CA . GLY A 1 108 ? -0.518 1.120 -17.666 1.00 96.00 108 GLY A CA 1
ATOM 873 C C . GLY A 1 108 ? 0.700 0.861 -16.768 1.00 96.00 108 GLY A C 1
ATOM 874 O O . GLY A 1 108 ? 1.233 -0.250 -16.743 1.00 96.00 108 GLY A O 1
ATOM 875 N N . HIS A 1 109 ? 1.134 1.850 -15.979 1.00 97.19 109 HIS A N 1
ATOM 876 C CA . HIS A 1 109 ? 2.238 1.669 -15.031 1.00 97.19 109 HIS A CA 1
ATOM 877 C C . HIS A 1 109 ? 1.850 0.761 -13.862 1.00 97.19 109 HIS A C 1
ATOM 879 O O . HIS A 1 109 ? 2.661 -0.063 -13.437 1.00 97.19 109 HIS A O 1
ATOM 885 N N . LEU A 1 110 ? 0.622 0.896 -13.354 1.00 96.50 110 LEU A N 1
ATOM 886 C CA . LEU A 1 110 ? 0.093 0.007 -12.325 1.00 96.50 110 LEU A CA 1
ATOM 887 C C . LEU A 1 110 ? -0.128 -1.403 -12.882 1.00 96.50 110 LEU A C 1
ATOM 889 O O . LEU A 1 110 ? 0.321 -2.358 -12.257 1.00 96.50 110 LEU A O 1
ATOM 893 N N . ALA A 1 111 ? -0.693 -1.532 -14.087 1.00 96.44 111 ALA A N 1
ATOM 894 C CA . ALA A 1 111 ? -0.862 -2.827 -14.755 1.00 96.44 111 ALA A CA 1
ATOM 895 C C . ALA A 1 111 ? 0.471 -3.579 -14.885 1.00 96.44 111 ALA A C 1
ATOM 897 O O . ALA A 1 111 ? 0.579 -4.754 -14.542 1.00 96.44 111 ALA A O 1
ATOM 898 N N . THR A 1 112 ? 1.520 -2.859 -15.288 1.00 95.75 112 THR A N 1
ATOM 899 C CA . THR A 1 112 ? 2.885 -3.387 -15.382 1.00 95.75 112 THR A CA 1
ATOM 900 C C . THR A 1 112 ? 3.421 -3.864 -14.027 1.00 95.75 112 THR A C 1
ATOM 902 O O . THR A 1 112 ? 4.083 -4.897 -13.955 1.00 95.75 112 THR A O 1
ATOM 905 N N . LEU A 1 113 ? 3.147 -3.135 -12.938 1.00 95.75 113 LEU A N 1
ATOM 906 C CA . LEU A 1 113 ? 3.530 -3.562 -11.589 1.00 95.75 113 LEU A CA 1
ATOM 907 C C . LEU A 1 113 ? 2.771 -4.824 -11.157 1.00 95.75 113 LEU A C 1
ATOM 909 O O . LEU A 1 113 ? 3.387 -5.725 -10.594 1.00 95.75 113 LEU A O 1
ATOM 913 N N . LEU A 1 114 ? 1.460 -4.892 -11.398 1.00 93.62 114 LEU A N 1
ATOM 914 C CA . LEU A 1 114 ? 0.637 -6.042 -11.010 1.00 93.62 114 LEU A CA 1
ATOM 915 C C . LEU A 1 114 ? 1.039 -7.311 -11.775 1.00 93.62 114 LEU A C 1
ATOM 917 O O . LEU A 1 114 ? 1.118 -8.385 -11.181 1.00 93.62 114 LEU A O 1
ATOM 921 N N . ALA A 1 115 ? 1.394 -7.179 -13.056 1.00 92.12 115 ALA A N 1
ATOM 922 C CA . ALA A 1 115 ? 1.902 -8.280 -13.877 1.00 92.12 115 ALA A CA 1
ATOM 923 C C . ALA A 1 115 ? 3.247 -8.850 -13.379 1.00 92.12 115 ALA A C 1
ATOM 925 O O . ALA A 1 115 ? 3.632 -9.961 -13.741 1.00 92.12 115 ALA A O 1
ATOM 926 N N . ARG A 1 116 ? 3.963 -8.133 -12.504 1.00 85.50 116 ARG A N 1
ATOM 927 C CA . ARG A 1 116 ? 5.208 -8.615 -11.888 1.00 85.50 116 ARG A CA 1
ATOM 928 C C . ARG A 1 116 ? 5.004 -9.830 -10.981 1.00 85.50 116 ARG A C 1
ATOM 930 O O . ARG A 1 116 ? 5.971 -10.519 -10.688 1.00 85.50 116 ARG A O 1
ATOM 937 N N . ALA A 1 117 ? 3.779 -10.066 -10.515 1.00 68.69 117 ALA A N 1
ATOM 938 C CA . ALA A 1 117 ? 3.448 -11.241 -9.713 1.00 68.69 117 ALA A CA 1
ATOM 939 C C . ALA A 1 117 ? 3.016 -12.457 -10.542 1.00 68.69 117 ALA A C 1
ATOM 941 O O . ALA A 1 117 ? 2.904 -13.557 -10.010 1.00 68.69 117 ALA A O 1
ATOM 942 N N . THR A 1 118 ? 2.761 -12.262 -11.837 1.00 58.84 118 THR A N 1
ATOM 943 C CA . THR A 1 118 ? 2.394 -13.334 -12.774 1.00 58.84 118 THR A CA 1
ATOM 944 C C . THR A 1 118 ? 3.581 -13.859 -13.585 1.00 58.84 118 THR A C 1
ATOM 946 O O . THR A 1 118 ? 3.395 -14.768 -14.388 1.00 58.84 118 THR A O 1
ATOM 949 N N . ALA A 1 119 ? 4.770 -13.279 -13.394 1.00 47.78 119 ALA A N 1
ATOM 950 C CA . ALA A 1 119 ? 6.035 -13.678 -14.009 1.00 47.78 119 ALA A CA 1
ATOM 951 C C . ALA A 1 119 ? 6.945 -14.332 -12.965 1.00 47.78 119 ALA A C 1
ATOM 953 O O . ALA A 1 119 ? 7.651 -15.291 -13.341 1.00 47.78 119 ALA A O 1
#

Nearest PDB structures (foldseek):
  3ddl-assembly1_A  TM=4.188E-01  e=5.734E+00  Salinibacter ruber

Foldseek 3Di:
DDPDPCDLQCLCQVDPLNVLLCVLLCVLLVHDQD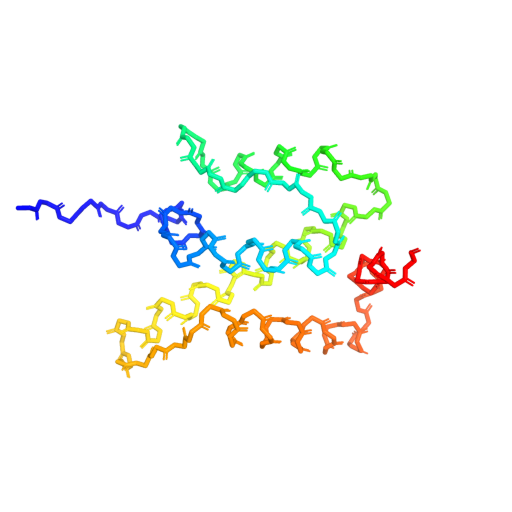SDDDPDGPVRSLVVSLVVDPPLLSVLSVVLSVLSSVLSVVQVCCCVPVVDHDHSVVSSVVSVVVLVVVVVVPPVSNVVSSCSNVD

Mean predicted aligned error: 5.39 Å

Organism: Sorghum bicolor (NCBI:txid4558)

pLDDT: mean 87.9, std 13.72, range [32.44, 98.31]

Solvent-accessible surface area (backbone atoms only — not comparable to full-atom values): 6686 Å² total; per-residue (Å²): 134,83,79,68,79,83,40,72,37,41,58,54,34,59,37,72,63,32,37,51,25,48,52,56,52,31,53,58,40,69,45,91,70,89,57,75,60,71,96,54,48,57,66,55,48,47,60,54,52,48,68,78,40,58,80,88,41,34,65,9,48,53,54,50,51,52,52,52,44,51,49,44,53,51,48,54,48,32,39,74,77,64,76,40,83,74,57,47,72,57,50,39,49,52,52,50,54,53,50,48,53,43,30,75,74,62,36,60,48,41,43,56,32,50,49,53,53,79,109

Radius of gyration: 14.41 Å; Cα contacts (8 Å, |Δi|>4): 106; chains: 1; bounding box: 34×26×47 Å